Protein AF-A0A7X5VQF3-F1 (afdb_monomer)

Solvent-accessible surface area (backbone atoms only — not comparable to full-atom values): 4464 Å² total; per-residue (Å²): 130,89,81,51,65,63,56,57,49,40,18,71,71,18,46,62,57,52,48,52,52,27,47,49,50,37,67,73,35,80,86,47,92,64,31,74,77,34,59,79,53,69,69,59,54,56,30,53,77,70,56,32,30,3,61,90,60,48,24,32,56,46,31,68,46,67,50,99,89,65,53,77,48,79,46,79,107

Nearest PDB structures (foldseek):
  9jhz-assembly1_C  TM=7.837E-01  e=8.515E-04  Faecalibacterium duncaniae
  1wdl-assembly1_A  TM=7.003E-01  e=8.515E-04  Pseudomonas fragi
  3hdh-assembly1_B  TM=8.739E-01  e=9.522E-03  Sus scrofa
  1zej-assembly1_A-2  TM=9.097E-01  e=1.085E-02  Archaeoglobus fulgidus DSM 4304

Structure (mmCIF, N/CA/C/O backbone):
data_AF-A0A7X5VQF3-F1
#
_entry.id   AF-A0A7X5VQF3-F1
#
loop_
_atom_site.group_PDB
_atom_site.id
_atom_site.type_symbol
_atom_site.label_atom_id
_atom_site.label_alt_id
_atom_site.label_comp_id
_atom_site.label_asym_id
_atom_site.label_entity_id
_atom_site.label_seq_id
_atom_site.pdbx_PDB_ins_code
_atom_site.Cartn_x
_atom_site.Cartn_y
_atom_site.Cartn_z
_atom_site.occupancy
_atom_site.B_iso_or_equiv
_atom_site.auth_seq_id
_atom_site.auth_comp_id
_atom_site.auth_asym_id
_atom_site.auth_atom_id
_atom_site.pdbx_PDB_model_num
ATOM 1 N N . HIS A 1 1 ? 1.181 -14.506 15.733 1.00 46.72 1 HIS A N 1
ATOM 2 C CA . HIS A 1 1 ? 0.900 -13.182 15.140 1.00 46.72 1 HIS A CA 1
ATOM 3 C C . HIS A 1 1 ? 2.046 -12.782 14.234 1.00 46.72 1 HIS A C 1
ATOM 5 O O . HIS A 1 1 ? 3.132 -12.547 14.760 1.00 46.72 1 HIS A O 1
ATOM 11 N N . PRO A 1 2 ? 1.854 -12.691 12.911 1.00 44.22 2 PRO A N 1
ATOM 12 C CA . PRO A 1 2 ? 2.831 -12.009 12.087 1.00 44.22 2 PRO A CA 1
ATOM 13 C C . PRO A 1 2 ? 2.759 -10.522 12.456 1.00 44.22 2 PRO A C 1
ATOM 15 O O . PRO A 1 2 ? 1.875 -9.787 12.023 1.00 44.22 2 PRO A O 1
ATOM 18 N N . LYS A 1 3 ? 3.679 -10.077 13.318 1.00 56.41 3 LYS A N 1
ATOM 19 C CA . LYS A 1 3 ? 3.985 -8.657 13.535 1.00 56.41 3 LYS A CA 1
ATOM 20 C C . LYS A 1 3 ? 4.796 -8.165 12.333 1.00 56.41 3 LYS A C 1
ATOM 22 O O . LYS A 1 3 ? 5.936 -7.741 12.487 1.00 56.41 3 LYS A O 1
ATOM 27 N N . SER A 1 4 ? 4.258 -8.331 11.126 1.00 66.94 4 SER A N 1
ATOM 28 C CA . SER A 1 4 ? 4.927 -7.873 9.914 1.00 66.94 4 SER A CA 1
ATOM 29 C C . SER A 1 4 ? 4.923 -6.351 9.955 1.00 66.94 4 SER A C 1
ATOM 31 O O . SER A 1 4 ? 3.897 -5.713 9.715 1.00 66.94 4 SER A O 1
ATOM 33 N N . ALA A 1 5 ? 6.067 -5.769 10.325 1.00 82.69 5 ALA A N 1
ATOM 34 C CA . ALA A 1 5 ? 6.262 -4.325 10.315 1.00 82.69 5 ALA A CA 1
ATOM 35 C C . ALA A 1 5 ? 5.886 -3.740 8.943 1.00 82.69 5 ALA A C 1
ATOM 37 O O .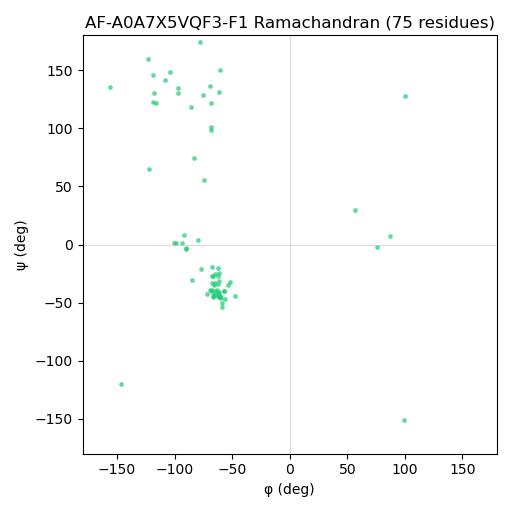 ALA A 1 5 ? 5.318 -2.658 8.886 1.00 82.69 5 ALA A O 1
ATOM 38 N N . THR A 1 6 ? 6.094 -4.504 7.865 1.00 88.06 6 THR A N 1
ATOM 39 C CA . THR A 1 6 ? 5.736 -4.141 6.492 1.00 88.06 6 THR A CA 1
ATOM 40 C C . THR A 1 6 ? 4.246 -3.861 6.320 1.00 88.06 6 THR A C 1
ATOM 42 O O . THR A 1 6 ? 3.901 -2.773 5.876 1.00 88.06 6 THR A O 1
ATOM 45 N N . PHE A 1 7 ? 3.347 -4.770 6.717 1.00 90.12 7 PHE A N 1
ATOM 46 C CA . PHE A 1 7 ? 1.900 -4.557 6.534 1.00 90.12 7 PHE A CA 1
ATOM 47 C C . PHE A 1 7 ? 1.381 -3.387 7.365 1.00 90.12 7 PHE A C 1
ATOM 49 O O . PHE A 1 7 ? 0.534 -2.622 6.915 1.00 90.12 7 PHE A O 1
ATOM 56 N N . A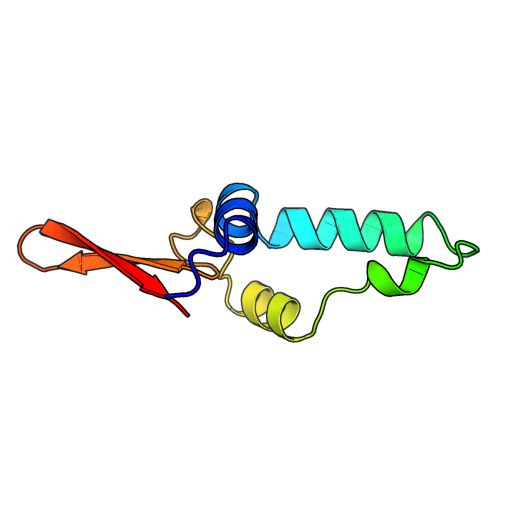RG A 1 8 ? 1.942 -3.193 8.563 1.00 89.88 8 ARG A N 1
ATOM 57 C CA . ARG A 1 8 ? 1.590 -2.044 9.398 1.00 89.88 8 ARG A CA 1
ATOM 58 C C . ARG A 1 8 ? 2.066 -0.731 8.777 1.00 89.88 8 ARG A C 1
ATOM 60 O O . ARG A 1 8 ? 1.348 0.261 8.831 1.00 89.88 8 ARG A O 1
ATOM 67 N N . THR A 1 9 ? 3.254 -0.723 8.180 1.00 92.00 9 THR A N 1
ATOM 68 C CA . THR A 1 9 ? 3.751 0.432 7.427 1.00 92.00 9 THR A CA 1
ATOM 69 C C . THR A 1 9 ? 2.888 0.695 6.195 1.00 92.00 9 THR A C 1
ATOM 71 O O . THR A 1 9 ? 2.574 1.848 5.926 1.00 92.00 9 THR A O 1
ATOM 74 N N . MET A 1 10 ? 2.440 -0.343 5.483 1.00 92.62 10 MET A N 1
ATOM 75 C CA . MET A 1 10 ? 1.531 -0.188 4.341 1.00 92.62 10 MET A CA 1
ATOM 76 C C . MET A 1 10 ? 0.187 0.420 4.752 1.00 92.62 10 MET A C 1
ATOM 78 O O . MET A 1 10 ? -0.290 1.329 4.079 1.00 92.62 10 MET A O 1
ATOM 82 N N . ASP A 1 11 ? -0.383 0.001 5.884 1.00 93.75 11 ASP A N 1
ATOM 83 C CA . ASP A 1 11 ? -1.607 0.606 6.421 1.00 93.75 11 ASP A CA 1
ATOM 84 C C . ASP A 1 11 ? -1.408 2.067 6.850 1.00 93.75 11 ASP A C 1
ATOM 86 O O . ASP A 1 11 ? -2.335 2.869 6.736 1.00 93.75 11 ASP A O 1
ATOM 90 N N . LEU A 1 12 ? -0.215 2.428 7.336 1.00 93.31 12 LEU A N 1
ATOM 91 C CA . LEU A 1 12 ? 0.125 3.809 7.684 1.00 93.31 12 LEU A CA 1
ATOM 92 C C . LEU A 1 12 ? 0.297 4.694 6.438 1.00 93.31 12 LEU A C 1
ATOM 94 O O . LEU A 1 12 ? -0.173 5.828 6.429 1.00 93.31 12 LEU A O 1
ATOM 98 N N . VAL A 1 13 ? 0.965 4.183 5.399 1.00 95.06 13 VAL A N 1
ATOM 99 C CA . VAL A 1 13 ? 1.178 4.883 4.117 1.00 95.06 13 VAL A CA 1
ATOM 100 C C . VAL A 1 13 ? -0.133 5.034 3.338 1.00 95.06 13 VAL A C 1
ATOM 102 O O . VAL A 1 13 ? -0.387 6.074 2.729 1.00 95.06 13 VAL A O 1
ATOM 105 N N . GLY A 1 14 ? -0.971 4.001 3.376 1.00 95.38 14 GLY A N 1
ATOM 106 C CA . GLY A 1 14 ? -2.189 3.874 2.590 1.00 95.38 14 GLY A CA 1
ATOM 107 C C . GLY A 1 14 ? -1.993 2.977 1.368 1.00 95.38 14 GLY A C 1
ATOM 108 O O . GLY A 1 14 ? -1.072 3.181 0.573 1.00 95.38 14 GLY A O 1
ATOM 109 N N . LEU A 1 15 ? -2.870 1.978 1.213 1.00 96.00 15 LEU A N 1
ATOM 110 C CA . LEU A 1 15 ? -2.741 0.971 0.147 1.00 96.00 15 LEU A CA 1
ATOM 111 C C . LEU A 1 15 ? -2.943 1.556 -1.254 1.00 96.00 15 LEU A C 1
ATOM 113 O O . LEU A 1 15 ? -2.296 1.121 -2.199 1.00 96.00 15 LEU A O 1
ATOM 117 N N . ASP A 1 16 ? -3.799 2.563 -1.391 1.00 95.94 16 ASP A N 1
ATOM 118 C CA . ASP A 1 16 ? -4.005 3.284 -2.648 1.00 95.94 16 ASP A CA 1
ATOM 119 C C . ASP A 1 16 ? -2.769 4.072 -3.082 1.00 95.94 16 ASP A C 1
ATOM 121 O O . ASP A 1 16 ? -2.371 3.995 -4.241 1.00 95.94 16 ASP A O 1
ATOM 125 N N . THR A 1 17 ? -2.121 4.776 -2.152 1.00 96.44 17 THR A N 1
ATOM 126 C CA . THR A 1 17 ? -0.855 5.469 -2.422 1.00 96.44 17 THR A CA 1
ATOM 127 C C . THR A 1 17 ? 0.225 4.471 -2.827 1.00 96.44 17 THR A C 1
ATOM 129 O O . THR A 1 17 ? 0.943 4.700 -3.797 1.00 96.44 17 THR A O 1
ATOM 132 N N . PHE A 1 18 ? 0.328 3.351 -2.104 1.00 95.38 18 PHE A N 1
ATOM 133 C CA . PHE A 1 18 ? 1.298 2.301 -2.402 1.00 95.38 18 PHE A CA 1
ATOM 134 C C . PHE A 1 18 ? 1.115 1.742 -3.820 1.00 95.38 18 PHE A C 1
ATOM 136 O O . PHE A 1 18 ? 2.075 1.702 -4.586 1.00 95.38 18 PHE A O 1
ATOM 143 N N . VAL A 1 19 ? -0.117 1.368 -4.185 1.00 95.06 19 VAL A N 1
ATOM 144 C CA . VAL A 1 19 ? -0.446 0.854 -5.526 1.00 95.06 19 VAL A CA 1
ATOM 145 C C . VAL A 1 19 ? -0.167 1.902 -6.602 1.00 95.06 19 VAL A C 1
ATOM 147 O O . VAL A 1 19 ? 0.459 1.582 -7.603 1.00 95.06 19 VAL A O 1
ATOM 150 N N . HIS A 1 20 ? -0.535 3.165 -6.379 1.00 95.62 20 HIS A N 1
ATOM 151 C CA . HIS A 1 20 ? -0.294 4.233 -7.351 1.00 95.62 20 HIS A CA 1
ATOM 152 C C . HIS A 1 20 ? 1.199 4.460 -7.639 1.00 95.62 20 HIS A C 1
ATOM 154 O O . HIS A 1 20 ? 1.596 4.659 -8.789 1.00 95.62 20 HIS A O 1
ATOM 160 N N . VAL A 1 21 ? 2.042 4.414 -6.601 1.00 95.62 21 VAL A N 1
ATOM 161 C CA . VAL A 1 21 ? 3.499 4.517 -6.762 1.00 95.62 21 VAL A CA 1
ATOM 162 C C . VAL A 1 21 ? 4.044 3.295 -7.500 1.00 95.62 21 VAL A C 1
ATOM 164 O O . VAL A 1 21 ? 4.848 3.456 -8.416 1.00 95.62 21 VAL A O 1
ATOM 167 N N . ALA A 1 22 ? 3.585 2.091 -7.149 1.00 95.38 22 ALA A N 1
ATOM 168 C CA . ALA A 1 22 ? 3.997 0.860 -7.817 1.00 95.38 22 ALA A CA 1
ATOM 169 C C . ALA A 1 22 ? 3.634 0.870 -9.316 1.00 95.38 22 ALA A C 1
ATOM 171 O O . ALA A 1 22 ? 4.500 0.618 -10.152 1.00 95.38 22 ALA A O 1
ATOM 172 N N . ASP A 1 23 ? 2.413 1.282 -9.666 1.00 95.31 23 ASP A N 1
ATOM 173 C CA . ASP A 1 23 ? 1.969 1.429 -11.058 1.00 95.31 23 ASP A CA 1
ATOM 174 C C . ASP A 1 23 ? 2.782 2.491 -11.810 1.00 95.31 23 ASP A C 1
ATOM 176 O O . ASP A 1 23 ? 3.149 2.296 -12.969 1.00 95.31 23 ASP A O 1
ATOM 180 N N . THR A 1 24 ? 3.120 3.604 -11.151 1.00 96.31 24 THR A N 1
ATOM 181 C CA . THR A 1 24 ? 3.964 4.649 -11.750 1.00 96.31 24 THR A CA 1
ATOM 182 C C . THR A 1 24 ? 5.337 4.096 -12.128 1.00 96.31 24 THR A C 1
ATOM 184 O O . THR A 1 24 ? 5.811 4.350 -13.234 1.00 96.31 24 THR A O 1
ATOM 187 N N . VAL A 1 25 ? 5.960 3.303 -11.251 1.00 95.94 25 VAL A N 1
ATOM 188 C CA . VAL A 1 25 ? 7.242 2.643 -11.546 1.00 95.94 25 VAL A CA 1
ATOM 189 C C . VAL A 1 25 ? 7.072 1.606 -12.657 1.00 95.94 25 VAL A C 1
ATOM 191 O O . VAL A 1 25 ? 7.839 1.607 -13.620 1.00 95.94 25 VAL A O 1
ATOM 194 N N . TYR A 1 26 ? 6.026 0.776 -12.584 1.00 96.25 26 TYR A N 1
ATOM 195 C CA . TYR A 1 26 ? 5.733 -0.237 -13.597 1.00 96.25 26 TYR A CA 1
ATOM 196 C C . TYR A 1 26 ? 5.569 0.369 -14.997 1.00 96.25 26 TYR A C 1
ATOM 198 O O . TYR A 1 26 ? 6.034 -0.206 -15.980 1.00 96.25 26 TYR A O 1
ATOM 206 N N . HIS A 1 27 ? 4.914 1.522 -15.123 1.00 95.31 27 HIS A N 1
ATOM 207 C CA . HIS A 1 27 ? 4.719 2.188 -16.412 1.00 95.31 27 HIS A CA 1
ATOM 208 C C . HIS A 1 27 ? 5.899 3.073 -16.833 1.00 95.31 27 HIS A C 1
ATOM 210 O O . HIS A 1 27 ? 6.145 3.212 -18.030 1.00 95.31 27 HIS A O 1
ATOM 216 N N . GLY A 1 28 ? 6.629 3.653 -15.879 1.00 96.81 28 GLY A N 1
ATOM 217 C CA . GLY A 1 28 ? 7.762 4.544 -16.139 1.00 96.81 28 GLY A CA 1
ATOM 218 C C . GLY A 1 28 ? 9.051 3.830 -16.554 1.00 96.81 28 GLY A C 1
ATOM 219 O O . GLY A 1 28 ? 9.906 4.451 -17.181 1.00 96.81 28 GLY A O 1
ATOM 220 N N . CYS A 1 29 ? 9.181 2.537 -16.246 1.00 95.75 29 CYS A N 1
ATOM 221 C CA . CYS A 1 29 ? 10.392 1.748 -16.482 1.00 95.75 29 CYS A CA 1
ATOM 222 C C . CYS A 1 29 ? 10.113 0.513 -17.369 1.00 95.75 29 CYS A C 1
ATOM 224 O O . CYS A 1 29 ? 10.234 -0.617 -16.898 1.00 95.75 29 CYS A O 1
ATOM 226 N N . PRO A 1 30 ? 9.718 0.681 -18.649 1.00 94.50 30 PRO A N 1
ATOM 227 C CA . PRO A 1 30 ? 9.269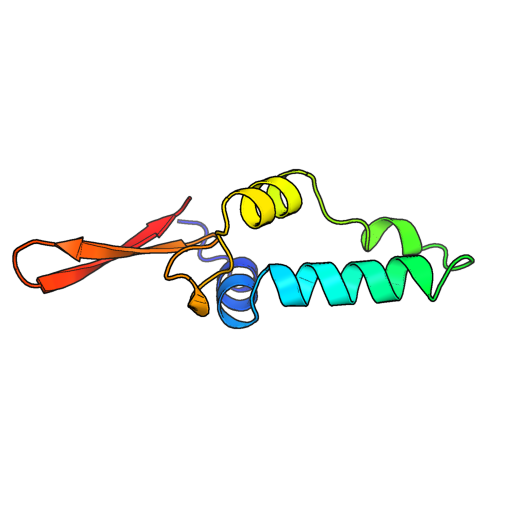 -0.428 -19.498 1.00 94.50 30 PRO A CA 1
ATOM 228 C C . PRO A 1 30 ? 10.350 -1.473 -19.817 1.00 94.50 30 PRO A C 1
ATOM 230 O O . PRO A 1 30 ? 9.996 -2.621 -20.080 1.00 94.50 30 PRO A O 1
ATOM 233 N N . GLU A 1 31 ? 11.627 -1.083 -19.790 1.00 96.12 31 GLU A N 1
ATOM 234 C CA . GLU A 1 31 ? 12.786 -1.925 -20.137 1.00 96.12 31 GLU A CA 1
ATOM 235 C C . GLU A 1 31 ? 13.528 -2.486 -18.909 1.00 96.12 31 GLU A C 1
ATOM 237 O O . GLU A 1 31 ? 14.534 -3.172 -19.060 1.00 96.12 31 GLU A O 1
ATOM 242 N N . ASP A 1 32 ? 13.059 -2.200 -17.691 1.00 96.00 32 ASP A N 1
ATOM 243 C CA . ASP A 1 32 ? 13.710 -2.663 -16.463 1.00 96.00 32 ASP A CA 1
ATOM 244 C C . ASP A 1 32 ? 13.439 -4.160 -16.220 1.00 96.00 32 ASP A C 1
ATOM 246 O O . ASP A 1 32 ? 12.291 -4.611 -16.226 1.00 96.00 32 ASP A O 1
ATOM 250 N N . GLU A 1 33 ? 14.493 -4.944 -15.984 1.00 95.75 33 GLU A N 1
ATOM 251 C CA . GLU A 1 33 ? 14.403 -6.396 -15.761 1.00 95.75 33 GLU A CA 1
ATOM 252 C C . GLU A 1 33 ? 13.577 -6.762 -14.514 1.00 95.75 33 GLU A C 1
ATOM 254 O O . GLU A 1 33 ? 12.972 -7.834 -14.454 1.00 95.75 33 GLU A O 1
ATOM 259 N N . ALA A 1 34 ? 13.514 -5.870 -13.521 1.00 95.62 34 ALA A N 1
ATOM 260 C CA . ALA A 1 34 ? 12.756 -6.047 -12.288 1.00 95.62 34 ALA A CA 1
ATOM 261 C C . ALA A 1 34 ? 11.342 -5.448 -12.357 1.00 95.62 34 ALA A C 1
ATOM 263 O O . ALA A 1 34 ? 10.599 -5.538 -11.376 1.00 95.62 34 ALA A O 1
ATOM 264 N N . ARG A 1 35 ? 10.926 -4.872 -13.492 1.00 94.94 35 ARG A N 1
ATOM 265 C CA . ARG A 1 35 ? 9.633 -4.188 -13.665 1.00 94.94 35 ARG A CA 1
ATOM 266 C C . ARG A 1 35 ? 8.440 -4.986 -13.136 1.00 94.94 35 ARG A C 1
ATOM 268 O O . ARG A 1 35 ? 7.597 -4.437 -12.432 1.00 94.94 35 ARG A O 1
ATOM 275 N N . GLU A 1 36 ? 8.373 -6.284 -13.423 1.00 95.19 36 GLU A N 1
ATOM 276 C CA . GLU A 1 36 ? 7.250 -7.142 -13.012 1.00 95.19 36 GLU A CA 1
ATOM 277 C C . GLU A 1 36 ? 7.088 -7.259 -11.485 1.00 95.19 36 GLU A C 1
ATOM 279 O O . GLU A 1 36 ? 5.991 -7.544 -11.010 1.00 95.19 36 GLU A O 1
ATOM 284 N N . THR A 1 37 ? 8.126 -6.959 -10.696 1.00 94.56 37 THR 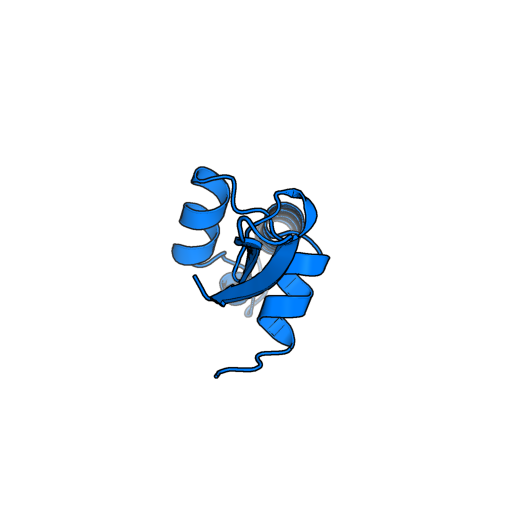A N 1
ATOM 285 C CA . THR A 1 37 ? 8.038 -6.935 -9.223 1.00 94.56 37 THR A CA 1
ATOM 286 C C . THR A 1 37 ? 7.158 -5.804 -8.685 1.00 94.56 37 THR A C 1
ATOM 288 O O . THR A 1 37 ? 6.678 -5.889 -7.554 1.00 94.56 37 THR A O 1
ATOM 291 N N . PHE A 1 38 ? 6.908 -4.770 -9.494 1.00 94.75 38 PHE A N 1
ATOM 292 C CA . PHE A 1 38 ? 6.058 -3.634 -9.139 1.00 94.75 38 PHE A CA 1
ATOM 293 C C . PHE A 1 38 ? 4.588 -3.841 -9.510 1.00 94.75 38 PHE A C 1
ATOM 295 O O . PHE A 1 38 ? 3.762 -2.994 -9.180 1.00 94.75 38 PHE A O 1
ATOM 302 N N . ARG A 1 39 ? 4.222 -4.958 -10.154 1.00 93.94 39 ARG A N 1
ATOM 303 C CA . ARG A 1 39 ? 2.813 -5.268 -10.415 1.00 93.94 39 ARG A CA 1
ATOM 304 C C . ARG A 1 39 ? 2.100 -5.575 -9.085 1.00 93.94 39 ARG A C 1
ATOM 306 O O . ARG A 1 39 ? 2.501 -6.515 -8.393 1.00 93.94 39 ARG A O 1
ATOM 313 N N . PRO A 1 40 ? 1.029 -4.844 -8.721 1.00 91.00 40 PRO A N 1
ATOM 314 C CA . PRO A 1 40 ? 0.293 -5.113 -7.492 1.00 91.00 40 PRO A CA 1
ATOM 315 C C . PRO A 1 40 ? -0.314 -6.530 -7.492 1.00 91.00 40 PRO A C 1
ATOM 317 O O . PRO A 1 40 ? -0.982 -6.906 -8.457 1.00 91.00 40 PRO A O 1
ATOM 320 N N . PRO A 1 41 ? -0.141 -7.319 -6.417 1.00 92.19 41 PRO A N 1
ATOM 321 C CA . PRO A 1 41 ? -0.840 -8.588 -6.236 1.00 92.19 41 PRO A CA 1
ATOM 322 C C . PRO A 1 41 ? -2.364 -8.416 -6.193 1.00 92.19 41 PRO A C 1
ATOM 324 O O . PRO A 1 41 ? -2.866 -7.426 -5.655 1.00 92.19 41 PRO A O 1
ATOM 327 N N . GLU A 1 42 ? -3.107 -9.433 -6.641 1.00 93.25 42 GLU A N 1
ATOM 328 C CA . GLU A 1 42 ? -4.583 -9.431 -6.653 1.00 93.25 42 GLU A CA 1
ATOM 329 C C . GLU A 1 42 ? -5.203 -9.122 -5.283 1.00 93.25 42 GLU A C 1
ATOM 331 O O . GLU A 1 42 ? -6.215 -8.429 -5.200 1.00 93.25 42 GLU A O 1
ATOM 336 N N . LEU A 1 43 ? -4.567 -9.573 -4.195 1.00 91.81 43 LEU A N 1
ATOM 337 C CA . LEU A 1 43 ? -5.005 -9.269 -2.832 1.00 91.81 43 LEU A CA 1
ATOM 338 C C . LEU A 1 43 ? -5.089 -7.757 -2.581 1.00 91.81 43 LEU A C 1
ATOM 340 O O . LEU A 1 43 ? -6.088 -7.285 -2.043 1.00 91.81 43 LEU A O 1
ATOM 344 N N . LEU A 1 44 ? -4.063 -6.997 -2.977 1.00 92.25 44 LEU A N 1
ATOM 345 C CA . LEU A 1 44 ? -4.056 -5.546 -2.789 1.00 92.25 44 LEU A CA 1
ATOM 346 C C . LEU A 1 44 ? -5.156 -4.886 -3.621 1.00 92.25 44 LEU A C 1
ATOM 348 O O . LEU A 1 44 ? -5.877 -4.036 -3.103 1.00 92.25 44 LEU A O 1
ATOM 352 N N . LEU A 1 45 ? -5.340 -5.318 -4.870 1.00 93.69 45 LEU A N 1
ATOM 353 C CA . LEU A 1 45 ? -6.396 -4.797 -5.740 1.00 93.69 45 LEU A CA 1
ATOM 354 C C . LEU A 1 45 ? -7.791 -5.032 -5.135 1.00 93.69 45 LEU A C 1
ATOM 356 O O . LEU A 1 45 ? -8.574 -4.090 -5.009 1.00 93.69 45 LEU A O 1
ATOM 360 N N . ALA A 1 46 ? -8.065 -6.242 -4.640 1.00 95.31 46 ALA A N 1
ATOM 361 C CA . ALA A 1 46 ? -9.325 -6.565 -3.971 1.00 95.31 46 ALA A CA 1
ATOM 362 C C . ALA A 1 46 ? -9.550 -5.741 -2.685 1.00 95.31 46 ALA A C 1
ATOM 364 O O . ALA A 1 46 ? -10.683 -5.387 -2.347 1.00 95.31 46 ALA A O 1
ATOM 365 N N . MET A 1 47 ? -8.485 -5.409 -1.947 1.00 94.75 47 MET A N 1
ATOM 366 C CA . MET A 1 47 ? -8.570 -4.527 -0.776 1.00 94.75 47 MET A CA 1
ATOM 367 C C . MET A 1 47 ? -8.914 -3.083 -1.172 1.00 94.75 47 MET A C 1
ATOM 369 O O . MET A 1 47 ? -9.747 -2.454 -0.512 1.00 94.75 47 MET A O 1
ATOM 373 N N . LEU A 1 48 ? -8.341 -2.572 -2.268 1.00 94.38 48 LEU A N 1
ATOM 374 C CA . LEU 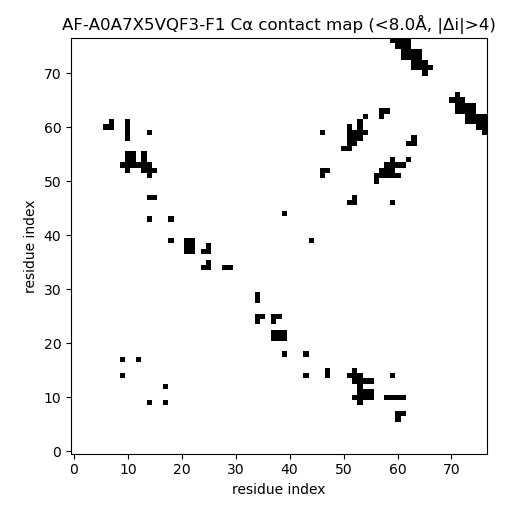A 1 48 ? -8.665 -1.250 -2.815 1.00 94.38 48 LEU A CA 1
ATOM 375 C C . LEU A 1 48 ? -10.134 -1.159 -3.254 1.00 94.38 48 LEU A C 1
ATOM 377 O O . LEU A 1 48 ? -10.809 -0.179 -2.921 1.00 94.38 48 LEU A O 1
ATOM 381 N N . GLU A 1 49 ? -10.645 -2.181 -3.947 1.00 95.38 49 GLU A N 1
ATOM 382 C CA . GLU A 1 49 ? -12.057 -2.267 -4.356 1.00 95.38 49 GLU A CA 1
ATOM 383 C C . GLU A 1 49 ? -13.002 -2.181 -3.152 1.00 95.38 49 GLU A C 1
ATOM 385 O O . GLU A 1 49 ? -14.007 -1.469 -3.183 1.00 95.38 49 GLU A O 1
ATOM 390 N N . LYS A 1 50 ? -12.630 -2.832 -2.043 1.00 95.38 50 LYS A N 1
ATOM 391 C CA . LYS A 1 50 ? -13.369 -2.813 -0.771 1.00 95.38 50 LYS A CA 1
ATOM 392 C C . LYS A 1 50 ? -13.129 -1.561 0.078 1.00 95.38 50 LYS A C 1
ATOM 394 O O . LYS A 1 50 ? -13.635 -1.490 1.197 1.00 95.38 50 LYS A O 1
ATOM 399 N N . LYS A 1 51 ? -12.366 -0.578 -0.417 1.00 94.69 51 LYS A N 1
ATOM 400 C CA . LYS A 1 51 ? -11.975 0.643 0.315 1.00 94.69 51 LYS A CA 1
ATOM 401 C C . LYS A 1 51 ? -11.242 0.363 1.636 1.00 94.69 51 LYS A C 1
ATOM 403 O O . LYS A 1 51 ? -11.293 1.171 2.563 1.00 94.69 51 LYS A O 1
ATOM 408 N N . LEU A 1 52 ? -10.514 -0.751 1.707 1.00 95.81 52 LEU A N 1
ATOM 409 C CA . LEU A 1 52 ? -9.615 -1.081 2.812 1.00 95.81 52 LEU A CA 1
ATOM 410 C C . LEU A 1 52 ? -8.267 -0.388 2.580 1.00 95.81 52 LEU A C 1
ATOM 412 O O . LEU A 1 52 ? -7.306 -1.005 2.145 1.00 95.81 52 LEU A O 1
ATOM 416 N N . LEU A 1 53 ? -8.211 0.923 2.798 1.00 95.81 53 LEU A N 1
ATOM 417 C CA . LEU A 1 53 ? -7.071 1.775 2.448 1.00 95.81 53 LEU A CA 1
ATOM 418 C C . LEU A 1 53 ? -6.037 1.942 3.573 1.00 95.81 53 LEU A C 1
ATOM 420 O O . LEU A 1 53 ? -5.149 2.779 3.434 1.00 95.81 53 LEU A O 1
ATOM 424 N N . GLY A 1 54 ? -6.143 1.201 4.677 1.00 94.38 54 GLY A N 1
ATOM 425 C CA . GLY A 1 54 ? -5.245 1.320 5.829 1.00 94.38 54 GLY A CA 1
ATOM 426 C C . GLY A 1 54 ? -5.829 2.150 6.973 1.00 94.38 54 GLY A C 1
ATOM 427 O O . GLY A 1 54 ? -7.046 2.223 7.167 1.00 94.38 54 GLY A O 1
ATOM 428 N N . GLU A 1 55 ? -4.966 2.798 7.759 1.00 92.50 55 GLU A N 1
ATOM 429 C CA . GLU A 1 55 ? -5.381 3.535 8.961 1.00 92.50 55 GLU A CA 1
ATOM 430 C C . GLU A 1 55 ? -6.347 4.683 8.634 1.00 92.50 55 GLU A C 1
ATOM 432 O O . GLU A 1 55 ? -7.251 4.965 9.423 1.00 92.50 55 GLU A O 1
ATOM 437 N N . LYS A 1 56 ? -6.216 5.295 7.449 1.00 92.81 56 LYS A N 1
ATOM 438 C CA . LYS A 1 56 ? -7.067 6.414 7.014 1.00 92.81 56 LYS A CA 1
ATOM 439 C C . LYS A 1 56 ? -8.528 6.034 6.756 1.00 92.81 56 LYS A C 1
ATOM 441 O O . LYS A 1 56 ? -9.402 6.882 6.898 1.00 92.81 56 LYS A O 1
ATOM 446 N N . SER A 1 57 ? -8.804 4.778 6.403 1.00 92.88 57 SER A N 1
ATOM 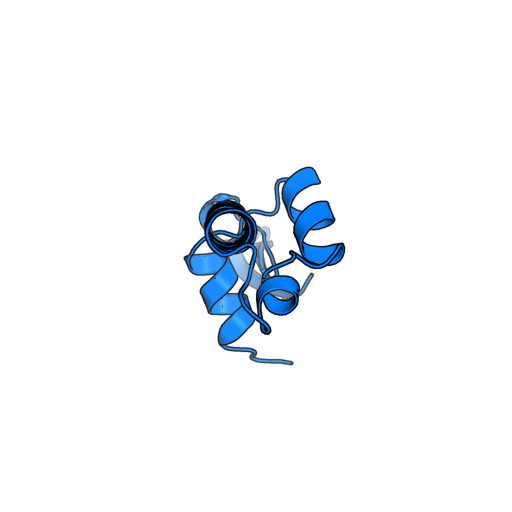447 C CA . SER A 1 57 ? -10.166 4.234 6.264 1.00 92.88 57 SER A CA 1
ATOM 448 C C . SER A 1 57 ? -10.608 3.439 7.497 1.00 92.88 57 SER A C 1
ATOM 450 O O . SER A 1 57 ? -11.700 2.878 7.509 1.00 92.88 57 SER A O 1
ATOM 452 N N . GLY A 1 58 ? -9.765 3.355 8.534 1.00 90.44 58 GLY A N 1
ATOM 453 C CA . GLY A 1 58 ? -10.001 2.549 9.736 1.00 90.44 58 GLY A CA 1
ATOM 454 C C . GLY A 1 58 ? -9.786 1.039 9.557 1.00 90.44 58 GLY A C 1
ATOM 455 O O . GLY A 1 58 ? -9.899 0.292 10.536 1.00 90.44 58 GLY A O 1
ATOM 456 N N . ALA A 1 59 ? -9.461 0.592 8.342 1.00 92.56 59 ALA A N 1
ATOM 457 C CA . ALA A 1 59 ? -9.196 -0.802 8.009 1.00 92.56 59 ALA A CA 1
ATOM 458 C C . ALA A 1 59 ? -8.304 -0.927 6.761 1.00 92.56 59 ALA A C 1
ATOM 460 O O . ALA A 1 59 ? -8.546 -0.257 5.754 1.00 92.56 59 ALA A O 1
ATOM 461 N N . GLY A 1 60 ? -7.314 -1.815 6.836 1.00 93.38 60 GLY A N 1
ATOM 462 C CA . GLY A 1 60 ? -6.425 -2.248 5.755 1.00 93.38 60 GLY A CA 1
ATOM 463 C C . GLY A 1 60 ? -6.050 -3.714 5.965 1.00 93.38 60 GLY A C 1
ATOM 464 O O . GLY A 1 60 ? -6.939 -4.554 6.038 1.00 93.38 60 GLY A O 1
ATOM 465 N N . PHE A 1 61 ? -4.766 -4.032 6.122 1.00 93.12 61 PHE A N 1
ATOM 466 C CA . PHE A 1 61 ? -4.333 -5.341 6.641 1.00 93.12 6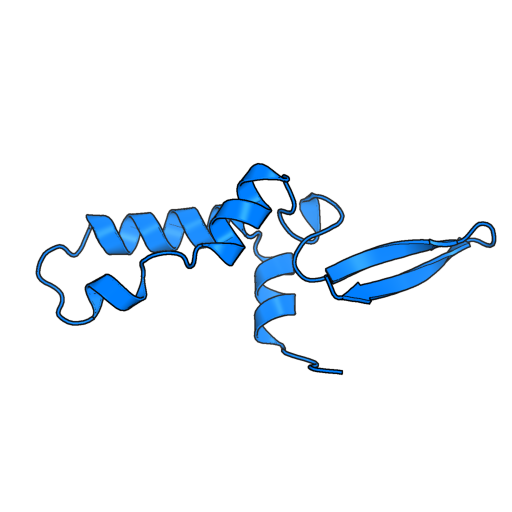1 PHE A CA 1
ATOM 467 C C . PHE A 1 61 ? -4.725 -5.539 8.108 1.00 93.12 61 PHE A C 1
ATOM 469 O O . PHE A 1 61 ? -4.911 -6.661 8.584 1.00 93.12 61 PHE A O 1
ATOM 476 N N . TYR A 1 62 ? -4.854 -4.432 8.833 1.00 91.38 62 TYR A N 1
ATOM 477 C CA . TYR A 1 62 ? -5.324 -4.391 10.200 1.00 91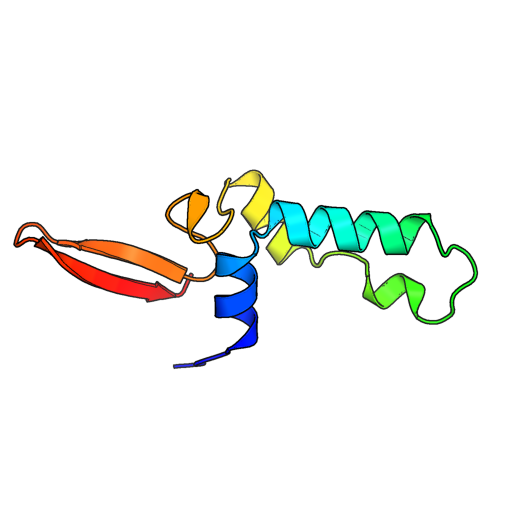.38 62 TYR A CA 1
ATOM 478 C C . TYR A 1 62 ? -6.601 -3.564 10.298 1.00 91.38 62 TYR A C 1
ATOM 480 O O . TYR A 1 62 ? -6.777 -2.549 9.621 1.00 91.38 62 TYR A O 1
ATOM 488 N N . ARG A 1 63 ? -7.492 -3.966 11.202 1.00 89.75 63 ARG A N 1
ATOM 489 C CA . ARG A 1 63 ? -8.712 -3.232 11.535 1.00 89.75 63 ARG A CA 1
ATOM 490 C C . ARG A 1 63 ? -8.676 -2.806 12.991 1.00 89.75 63 ARG A C 1
ATOM 492 O O . ARG A 1 63 ? -8.426 -3.625 13.874 1.00 89.75 63 ARG A O 1
ATOM 499 N N . ARG A 1 64 ? -8.955 -1.527 13.257 1.00 82.31 64 ARG A N 1
ATOM 500 C CA . ARG A 1 64 ? -9.162 -1.041 14.629 1.00 82.31 64 ARG A CA 1
ATOM 501 C C . ARG A 1 64 ? -10.622 -1.253 15.008 1.00 82.31 64 ARG A C 1
ATOM 503 O O . ARG A 1 64 ? -11.511 -0.671 14.391 1.00 82.31 64 ARG A O 1
ATOM 510 N N . VAL A 1 65 ? -10.855 -2.062 16.034 1.00 83.75 65 VAL A N 1
ATOM 511 C CA . VAL A 1 65 ? -12.189 -2.307 16.589 1.00 83.75 65 VAL A CA 1
ATOM 512 C C . VAL A 1 65 ? -12.288 -1.619 17.943 1.00 83.75 65 VAL A C 1
ATOM 514 O O . VAL A 1 65 ? -11.315 -1.551 18.697 1.00 83.75 65 VAL A O 1
ATOM 517 N N . LYS A 1 66 ? -13.457 -1.046 18.224 1.00 84.06 66 LYS A N 1
ATOM 518 C CA . LYS A 1 66 ? -13.801 -0.485 19.527 1.00 84.06 66 LYS A CA 1
ATOM 519 C C . LYS A 1 66 ? -15.006 -1.255 20.047 1.00 84.06 66 LYS A C 1
ATOM 521 O O . LYS A 1 66 ? -16.015 -1.318 19.347 1.00 84.06 66 LYS A O 1
ATOM 526 N N . ASP A 1 67 ? -14.883 -1.860 21.220 1.00 83.31 67 ASP A N 1
ATOM 527 C CA . ASP A 1 67 ? -16.008 -2.547 21.853 1.00 83.31 67 ASP A CA 1
ATOM 528 C C . ASP A 1 67 ? -16.981 -1.556 22.519 1.00 83.31 67 ASP A C 1
ATOM 530 O O . ASP A 1 67 ? -16.747 -0.341 22.555 1.00 83.31 67 ASP A O 1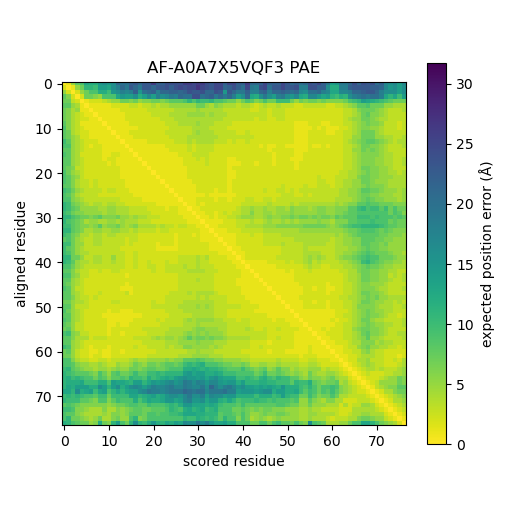
ATOM 534 N N . ALA A 1 68 ? -18.103 -2.079 23.022 1.00 83.50 68 ALA A N 1
ATOM 535 C CA . ALA A 1 68 ? -19.152 -1.294 23.676 1.00 83.50 68 ALA A CA 1
ATOM 536 C C . ALA A 1 68 ? -18.660 -0.558 24.939 1.00 83.50 68 ALA A C 1
ATOM 538 O O . ALA A 1 68 ? -19.210 0.478 25.303 1.00 83.50 68 ALA A O 1
ATOM 539 N N . GLU A 1 69 ? -17.597 -1.058 25.568 1.00 86.19 69 GLU A N 1
ATOM 540 C CA . GLU A 1 69 ? -16.962 -0.499 26.769 1.00 86.19 69 GLU A CA 1
ATOM 541 C C . GLU A 1 69 ? -15.855 0.513 26.418 1.00 86.19 69 GLU A C 1
ATOM 543 O O . GLU A 1 69 ? -15.287 1.182 27.282 1.00 86.19 69 GLU A O 1
ATOM 548 N N . GLY A 1 70 ? -15.568 0.678 25.126 1.00 82.12 70 GLY A N 1
ATOM 549 C CA . GLY A 1 70 ? -14.624 1.641 24.587 1.00 82.12 70 GLY A CA 1
ATOM 550 C C . GLY A 1 70 ? -13.176 1.167 24.508 1.00 82.12 70 GLY A C 1
ATOM 551 O O . GLY A 1 70 ? -12.305 1.962 24.129 1.00 82.12 70 GLY A O 1
ATOM 552 N N . LYS A 1 71 ? -12.908 -0.107 24.794 1.00 85.69 71 LYS A N 1
ATOM 553 C CA . LYS A 1 71 ? -11.600 -0.734 24.624 1.00 85.69 71 LYS A CA 1
ATOM 554 C C . LYS A 1 71 ? -11.289 -0.867 23.137 1.00 85.69 71 LYS A C 1
ATOM 556 O O . LYS A 1 71 ? -12.133 -1.248 22.328 1.00 85.69 71 LYS A O 1
ATOM 561 N N . LYS A 1 72 ? -10.049 -0.543 22.771 1.00 84.00 72 LYS A N 1
ATOM 562 C CA . LYS A 1 72 ? -9.554 -0.653 21.395 1.00 84.00 72 LYS A CA 1
ATOM 563 C C . LYS A 1 72 ? -8.797 -1.968 21.222 1.00 84.00 72 LYS A C 1
ATOM 565 O O . LYS A 1 72 ? -7.885 -2.246 22.001 1.00 84.00 72 LYS A O 1
ATOM 570 N N . SER A 1 73 ? -9.126 -2.727 20.186 1.00 82.69 73 SER A N 1
ATOM 571 C CA . SER A 1 73 ? -8.376 -3.903 19.735 1.00 82.69 73 SER A CA 1
ATOM 572 C C . SER A 1 73 ? -7.954 -3.748 18.272 1.00 82.69 73 SER A C 1
ATOM 574 O O . SER A 1 73 ? -8.484 -2.913 17.532 1.00 82.69 73 SER A O 1
ATOM 576 N N . ILE A 1 74 ? -6.944 -4.520 17.871 1.00 83.88 74 ILE A N 1
ATOM 577 C CA . ILE A 1 74 ? -6.484 -4.606 16.485 1.00 83.88 74 ILE A CA 1
ATOM 578 C C . ILE A 1 74 ? -6.722 -6.035 16.017 1.00 83.88 74 ILE A C 1
ATOM 580 O O . ILE A 1 74 ? -6.191 -6.974 16.611 1.00 83.88 74 ILE A O 1
ATOM 584 N N . GLU A 1 75 ? -7.497 -6.179 14.952 1.00 85.12 75 GLU A N 1
ATOM 585 C CA . GLU A 1 75 ? -7.749 -7.448 14.272 1.00 85.12 75 GLU A CA 1
ATOM 586 C C . GLU A 1 75 ? -6.946 -7.493 12.968 1.00 85.12 75 GLU A C 1
ATOM 588 O O . GLU A 1 75 ? -6.688 -6.454 12.359 1.00 85.12 75 GLU A O 1
ATOM 593 N N . THR A 1 76 ? -6.514 -8.684 12.558 1.00 84.00 76 THR A N 1
ATOM 594 C CA . THR A 1 76 ? -5.842 -8.914 11.269 1.00 84.00 76 THR A CA 1
ATOM 595 C C . THR A 1 76 ? -6.872 -9.414 10.265 1.00 84.00 76 THR A C 1
ATOM 597 O O . THR A 1 76 ? -7.681 -10.271 10.625 1.00 84.00 76 THR A O 1
ATOM 600 N N . LEU A 1 77 ? -6.846 -8.859 9.054 1.00 73.12 77 LEU A N 1
ATOM 601 C CA . LEU A 1 77 ? -7.718 -9.232 7.939 1.00 73.12 77 LEU A CA 1
ATOM 602 C C . LEU A 1 77 ? -7.071 -10.274 7.021 1.00 73.12 77 LEU A C 1
ATOM 604 O O . LEU A 1 77 ? -5.821 -10.304 6.943 1.00 73.12 77 LEU A O 1
#

Sequence (77 aa):
HPKSATFRTMDLVGLDTFVHVADTVYHGCPEDEARETFRPPELLLAMLEKKLLGEKSGAGFYRRVKDAEGKKSIETL

Foldseek 3Di:
DPPPVVQLVQLVCWLVNLLVVLVCQLVVCVPDPCSVVSHDDPVSVVCVVVVQTHVVSCHHQWHWDADPVGDTDIDGD

Secondary structure (DSSP, 8-state):
----HHHHHHHHH-HHHHHHHHHHHHHH-TT-TTGGGGSPPHHHHHHHHTT--BGGGTBSSEEEEE-TT--EEEEE-

pLDDT: mean 89.85, std 9.98, range [44.22, 96.81]

Radius of gyration: 14.89 Å; Cα contacts (8 Å, |Δi|>4): 93; chains: 1; bounding box: 34×20×47 Å

Mean predicted aligned error: 4.93 Å